Protein AF-A0A7C9E8I7-F1 (afdb_monomer_lite)

pLDDT: mean 86.85, std 10.95, range [46.59, 97.06]

Structure (mmCIF, N/CA/C/O backbone):
data_AF-A0A7C9E8I7-F1
#
_entry.id   AF-A0A7C9E8I7-F1
#
loop_
_atom_site.group_PDB
_atom_site.id
_atom_site.type_symbol
_atom_site.label_atom_id
_atom_site.label_alt_id
_atom_site.label_comp_id
_atom_site.label_asym_id
_atom_site.label_entity_id
_atom_site.label_seq_id
_atom_site.pdbx_PDB_ins_code
_atom_site.Cartn_x
_atom_site.Cartn_y
_atom_site.Cartn_z
_atom_site.occupancy
_atom_site.B_iso_or_equiv
_atom_site.auth_seq_id
_atom_site.auth_comp_id
_atom_site.auth_asym_id
_atom_site.auth_atom_id
_atom_site.pdbx_PDB_model_num
ATOM 1 N N . LEU A 1 1 ? -6.708 15.360 11.807 1.00 54.03 1 LEU A N 1
ATOM 2 C CA . LEU A 1 1 ? -7.166 13.958 11.945 1.00 54.03 1 LEU A CA 1
ATOM 3 C C . LEU A 1 1 ? -8.079 13.768 13.158 1.00 54.03 1 LEU A C 1
ATOM 5 O O . LEU A 1 1 ? -9.173 13.273 12.982 1.00 54.03 1 LEU A O 1
ATOM 9 N N . MET A 1 2 ? -7.689 14.208 14.362 1.00 67.38 2 MET A N 1
ATOM 10 C CA . MET A 1 2 ? -8.413 13.899 15.613 1.00 67.38 2 MET A CA 1
ATOM 11 C C . MET A 1 2 ? -9.496 14.910 16.042 1.00 67.38 2 MET A C 1
ATOM 13 O O . MET A 1 2 ? -9.941 14.866 17.183 1.00 67.38 2 MET A O 1
ATOM 17 N N . SER A 1 3 ? -9.866 15.875 15.197 1.00 70.19 3 SER A N 1
ATOM 18 C CA . SER A 1 3 ? -10.801 16.952 15.568 1.00 70.19 3 SER A CA 1
ATOM 19 C C . SER A 1 3 ? -12.271 16.524 15.570 1.00 70.19 3 SER A C 1
ATOM 21 O O . SER A 1 3 ? -13.070 17.184 16.217 1.00 70.19 3 SER A O 1
ATOM 23 N N . GLY A 1 4 ? -12.618 15.443 14.863 1.00 75.38 4 GLY A N 1
ATOM 24 C CA . GLY A 1 4 ? -13.976 14.882 14.823 1.00 75.38 4 GLY A CA 1
ATOM 25 C C . GLY A 1 4 ? -14.184 13.664 15.728 1.00 75.38 4 GLY A C 1
ATOM 26 O O . GLY A 1 4 ? -15.218 13.021 15.636 1.00 75.38 4 GLY A O 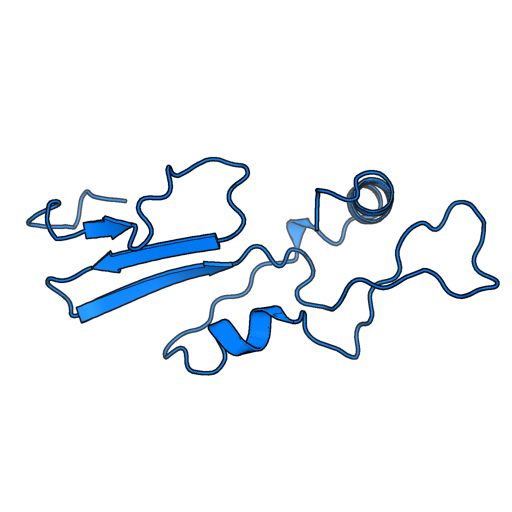1
ATOM 27 N N . VAL A 1 5 ? -13.195 13.309 16.555 1.00 78.38 5 VAL A N 1
ATOM 28 C CA . VAL A 1 5 ? -13.280 12.166 17.474 1.00 78.38 5 VAL A CA 1
ATOM 29 C C . VAL A 1 5 ? -13.643 12.688 18.859 1.00 78.38 5 VAL A C 1
ATOM 31 O O . VAL A 1 5 ? -12.880 13.476 19.420 1.00 78.38 5 VAL A O 1
ATOM 34 N N . GLU A 1 6 ? -14.778 12.240 19.398 1.00 80.69 6 GLU A N 1
ATOM 35 C CA . GLU A 1 6 ? -15.283 12.660 20.713 1.00 80.69 6 GLU A CA 1
ATOM 36 C C . GLU A 1 6 ? -14.320 12.276 21.845 1.00 80.69 6 GLU A C 1
ATOM 38 O O . GLU A 1 6 ? -13.876 13.145 22.595 1.00 80.69 6 GLU A O 1
ATOM 43 N N . ASP A 1 7 ? -13.917 11.001 21.917 1.00 83.25 7 ASP A N 1
ATOM 44 C CA . ASP A 1 7 ? -12.900 10.531 22.859 1.00 83.25 7 ASP A CA 1
ATOM 45 C C . ASP A 1 7 ? -11.723 9.861 22.137 1.00 83.25 7 ASP A C 1
ATOM 47 O O . ASP A 1 7 ? -11.810 8.784 21.547 1.00 83.25 7 ASP A O 1
ATOM 51 N N . LYS A 1 8 ? -10.571 10.528 22.215 1.00 84.12 8 LYS A N 1
ATOM 52 C CA . LYS A 1 8 ? -9.331 10.130 21.543 1.00 84.12 8 LYS A CA 1
ATOM 53 C C . LYS A 1 8 ? -8.691 8.880 22.147 1.00 84.12 8 LYS A C 1
ATOM 55 O O . LYS A 1 8 ? -7.815 8.313 21.504 1.00 84.12 8 LYS A O 1
ATOM 60 N N . ARG A 1 9 ? -9.092 8.450 23.349 1.00 86.50 9 ARG A N 1
ATOM 61 C CA . ARG A 1 9 ? -8.565 7.231 23.995 1.00 86.50 9 ARG A CA 1
ATOM 62 C C . ARG A 1 9 ? -8.989 5.961 23.262 1.00 86.50 9 ARG A C 1
ATOM 64 O O . ARG A 1 9 ? -8.270 4.972 23.309 1.00 86.50 9 ARG A O 1
ATOM 71 N N . PHE A 1 10 ? -10.115 6.017 22.553 1.00 90.12 10 PHE A N 1
ATOM 72 C CA . PHE A 1 10 ? -10.637 4.917 21.740 1.00 90.12 10 PHE A CA 1
ATOM 73 C C . PHE A 1 10 ? -10.070 4.897 20.315 1.00 90.12 10 PHE A C 1
ATOM 75 O O . PHE A 1 10 ? -10.555 4.151 19.465 1.00 90.12 10 PHE A O 1
ATOM 82 N N . VAL A 1 11 ? -9.046 5.714 20.045 1.00 91.94 11 VAL A N 1
ATOM 83 C CA . VAL A 1 11 ? -8.308 5.704 18.784 1.00 91.94 11 VAL A CA 1
ATOM 84 C C . VAL A 1 11 ? -6.850 5.389 19.063 1.00 91.94 11 VAL A C 1
ATOM 86 O O . VAL A 1 11 ? -6.132 6.195 19.655 1.00 91.94 11 VAL A O 1
ATOM 89 N N . TYR A 1 12 ? -6.404 4.218 18.625 1.00 90.94 12 TYR A N 1
ATOM 90 C CA . TYR A 1 12 ? -5.058 3.732 18.912 1.00 90.94 12 TYR A CA 1
ATOM 91 C C . TYR A 1 12 ? -4.499 2.910 17.753 1.00 90.94 12 TYR A C 1
ATOM 93 O O . TYR A 1 12 ? -5.239 2.310 16.977 1.00 90.94 12 TYR A O 1
ATOM 101 N N . GLU A 1 13 ? -3.172 2.905 17.627 1.00 92.81 13 GLU A N 1
ATOM 102 C CA . GLU A 1 13 ? -2.489 1.995 16.711 1.00 92.81 13 GLU A CA 1
ATOM 103 C C . GLU A 1 13 ? -2.414 0.613 17.366 1.00 92.81 13 GLU A C 1
ATOM 105 O O . GLU A 1 13 ? -1.955 0.491 18.504 1.00 92.81 13 GLU A O 1
ATOM 110 N N . VAL A 1 14 ? -2.908 -0.412 16.675 1.00 92.19 14 VAL A N 1
ATOM 111 C CA . VAL A 1 14 ? -3.144 -1.750 17.244 1.00 92.19 14 VAL A CA 1
ATOM 112 C C . VAL A 1 14 ? -1.845 -2.464 17.627 1.00 92.19 14 VAL A C 1
ATOM 114 O O . VAL A 1 14 ? -1.813 -3.202 18.607 1.00 92.19 14 VAL A O 1
ATOM 117 N N . ASN A 1 15 ? -0.756 -2.213 16.905 1.00 89.38 15 ASN A N 1
ATOM 118 C CA . ASN A 1 15 ? 0.550 -2.838 17.118 1.00 89.38 15 ASN A CA 1
ATOM 119 C C . ASN A 1 15 ? 1.485 -2.000 18.015 1.00 89.38 15 ASN A C 1
ATOM 121 O O . ASN A 1 15 ? 2.640 -2.373 18.222 1.00 89.38 15 ASN A O 1
ATOM 125 N N . GLY A 1 16 ? 1.032 -0.844 18.516 1.00 84.25 16 GLY A N 1
ATOM 126 C CA . GLY A 1 16 ? 1.859 0.120 19.246 1.00 84.25 16 GLY A CA 1
ATOM 127 C C . GLY A 1 16 ? 2.931 0.827 18.399 1.00 84.25 16 GLY A C 1
ATOM 128 O O . GLY A 1 16 ? 3.861 1.424 18.953 1.00 84.25 16 GLY A O 1
ATOM 129 N N . ASN A 1 17 ? 2.839 0.784 17.069 1.00 82.19 17 ASN A N 1
ATOM 130 C CA . ASN A 1 17 ? 3.802 1.413 16.171 1.00 82.19 17 ASN A CA 1
ATOM 131 C C . ASN A 1 17 ? 3.758 2.943 16.284 1.00 82.19 17 ASN A C 1
ATOM 133 O O . ASN A 1 17 ? 2.708 3.582 16.182 1.00 82.19 17 ASN A O 1
ATOM 137 N N . LYS A 1 18 ? 4.935 3.574 16.395 1.00 80.56 18 LYS A N 1
ATOM 138 C CA . LYS A 1 18 ? 5.045 5.032 16.248 1.00 80.56 18 LYS A CA 1
ATOM 139 C C . LYS A 1 18 ? 4.844 5.418 14.784 1.00 80.56 18 LYS A C 1
ATOM 141 O O . LYS A 1 18 ? 5.562 4.943 13.904 1.00 80.56 18 LYS A O 1
ATOM 146 N N . ILE A 1 19 ? 3.921 6.344 14.531 1.00 77.31 19 ILE A N 1
ATOM 147 C CA . ILE A 1 19 ? 3.662 6.873 13.188 1.00 77.31 19 ILE A CA 1
ATOM 148 C C . ILE A 1 19 ? 4.888 7.663 12.713 1.00 77.31 19 ILE A C 1
ATOM 150 O O . ILE A 1 19 ? 5.212 8.724 13.247 1.00 77.31 19 ILE A O 1
ATOM 154 N N . THR A 1 20 ? 5.572 7.155 11.688 1.00 81.06 20 THR A N 1
ATOM 155 C CA . THR A 1 20 ? 6.731 7.808 11.063 1.00 81.06 20 THR A CA 1
ATOM 156 C C . THR A 1 20 ? 6.591 7.818 9.543 1.00 81.06 20 THR A C 1
ATOM 158 O O . THR A 1 20 ? 5.848 7.026 8.969 1.00 81.06 20 THR A O 1
ATOM 161 N N . LYS A 1 21 ? 7.349 8.678 8.849 1.00 73.38 21 LYS A N 1
ATOM 162 C CA . LYS A 1 21 ? 7.337 8.743 7.370 1.00 73.38 21 LYS A CA 1
ATOM 163 C C . LYS A 1 21 ? 7.819 7.455 6.683 1.00 73.38 21 LYS A C 1
ATOM 165 O O . LYS A 1 21 ? 7.623 7.293 5.481 1.00 73.38 21 LYS A O 1
ATOM 170 N N . GLN A 1 22 ? 8.505 6.583 7.415 1.00 76.69 22 GLN A N 1
ATOM 171 C CA . GLN A 1 22 ? 9.113 5.354 6.897 1.00 76.69 22 GLN A CA 1
ATOM 172 C C . GLN A 1 22 ? 8.256 4.119 7.181 1.00 76.69 22 GLN A C 1
ATOM 174 O O . GLN A 1 22 ? 8.639 3.016 6.795 1.00 76.69 22 GLN A O 1
ATOM 179 N N . ILE A 1 23 ? 7.108 4.295 7.841 1.00 82.25 23 ILE A N 1
ATOM 180 C CA . ILE A 1 23 ? 6.243 3.188 8.212 1.00 82.25 23 ILE A CA 1
ATOM 181 C C . ILE A 1 23 ? 5.718 2.472 6.960 1.00 82.25 23 ILE A C 1
ATOM 183 O O . ILE A 1 23 ? 5.329 3.099 5.969 1.00 82.25 23 ILE A O 1
ATOM 187 N N . ARG A 1 24 ? 5.777 1.140 6.988 1.00 85.56 24 ARG A N 1
ATOM 188 C CA . ARG A 1 24 ? 5.308 0.269 5.899 1.00 85.56 24 ARG A CA 1
ATOM 189 C C . ARG A 1 24 ? 3.890 -0.232 6.122 1.00 85.56 24 ARG A C 1
ATOM 191 O O . ARG A 1 24 ? 3.211 -0.546 5.154 1.00 85.56 24 ARG A O 1
ATOM 198 N N . PHE A 1 25 ? 3.478 -0.287 7.380 1.00 89.94 25 PHE A N 1
ATOM 199 C CA . PHE A 1 25 ? 2.182 -0.773 7.802 1.00 89.94 25 PHE A CA 1
ATOM 200 C C . PHE A 1 25 ? 1.711 0.021 9.017 1.00 89.94 25 PHE A C 1
ATOM 202 O O . PHE A 1 25 ? 2.481 0.216 9.956 1.00 89.94 25 PHE A O 1
ATOM 209 N N . LEU A 1 26 ? 0.472 0.488 8.983 1.00 91.94 26 LEU A N 1
ATOM 210 C CA . LEU A 1 26 ? -0.173 1.166 10.097 1.00 91.94 26 LEU A CA 1
ATOM 211 C C . LEU A 1 26 ? -1.585 0.610 10.233 1.00 91.94 26 LEU A C 1
ATOM 213 O O . LEU A 1 26 ? -2.313 0.610 9.244 1.00 91.94 26 LEU A O 1
ATOM 217 N N . ASN A 1 27 ? -1.976 0.199 11.434 1.00 93.62 27 ASN A N 1
ATOM 218 C CA . ASN A 1 27 ? -3.337 -0.245 11.721 1.00 93.62 27 ASN A CA 1
ATOM 219 C C . ASN A 1 27 ? -3.882 0.579 12.888 1.00 93.62 27 ASN A C 1
ATOM 221 O O . ASN A 1 27 ? -3.373 0.497 14.005 1.00 93.62 27 ASN A O 1
ATOM 225 N N . VAL A 1 28 ? -4.881 1.416 12.611 1.00 93.50 28 VAL A N 1
ATOM 226 C CA . VAL A 1 28 ? -5.493 2.320 13.588 1.00 93.50 28 VAL A CA 1
ATOM 227 C C . VAL A 1 28 ? -6.931 1.893 13.822 1.00 93.50 28 VAL A C 1
ATOM 229 O O . VAL A 1 28 ? -7.761 1.940 12.912 1.00 93.50 28 VAL A O 1
ATOM 232 N N . ARG A 1 29 ? -7.240 1.533 15.064 1.00 94.06 29 ARG A N 1
ATOM 233 C CA . ARG A 1 29 ? -8.580 1.154 15.499 1.00 94.06 29 ARG A CA 1
ATOM 234 C C . ARG A 1 29 ? -9.357 2.384 15.957 1.00 94.06 29 ARG A C 1
ATOM 236 O O . ARG A 1 29 ? -8.835 3.167 16.745 1.00 94.06 29 ARG A O 1
ATOM 243 N N . PHE A 1 30 ? -10.597 2.523 15.494 1.00 94.56 30 PHE A N 1
ATOM 244 C CA . PHE A 1 30 ? -11.579 3.496 15.977 1.00 94.56 30 PHE A CA 1
ATOM 245 C C . PHE A 1 30 ? -12.674 2.741 16.726 1.00 94.56 30 PHE A C 1
ATOM 247 O O . PHE A 1 30 ? -13.694 2.352 16.152 1.00 94.56 30 PHE A O 1
ATOM 254 N N . ASP A 1 31 ? -12.440 2.490 18.009 1.00 93.56 31 ASP A N 1
ATOM 255 C CA . ASP A 1 31 ? -13.222 1.506 18.754 1.00 93.56 31 ASP A CA 1
ATOM 256 C C . ASP A 1 31 ? -14.683 1.933 18.960 1.00 93.56 31 ASP A C 1
ATOM 258 O O . ASP A 1 31 ? -15.593 1.141 18.734 1.00 93.56 31 ASP A O 1
ATOM 262 N N . SER A 1 32 ? -14.926 3.222 19.229 1.00 92.31 32 SER A N 1
ATOM 263 C CA . SER A 1 32 ? -16.279 3.782 19.400 1.00 92.31 32 SER A CA 1
ATOM 264 C C . SER A 1 32 ? -17.193 3.615 18.179 1.00 92.31 32 SER A C 1
ATOM 266 O O . SER A 1 32 ? -18.409 3.684 18.315 1.00 92.31 32 SER A O 1
ATOM 268 N N . TYR A 1 33 ? -16.618 3.409 16.992 1.00 92.06 33 TYR A N 1
ATOM 269 C CA . TYR A 1 33 ? -17.343 3.263 15.727 1.00 92.06 33 TYR A CA 1
ATOM 270 C C . TYR A 1 33 ? -17.188 1.867 15.114 1.00 92.06 33 TYR A C 1
ATOM 272 O O . TYR A 1 33 ? -17.697 1.617 14.025 1.00 92.06 33 TYR A O 1
ATOM 280 N N . ASN A 1 34 ? -16.474 0.966 15.795 1.00 93.62 34 ASN A N 1
ATOM 281 C CA . ASN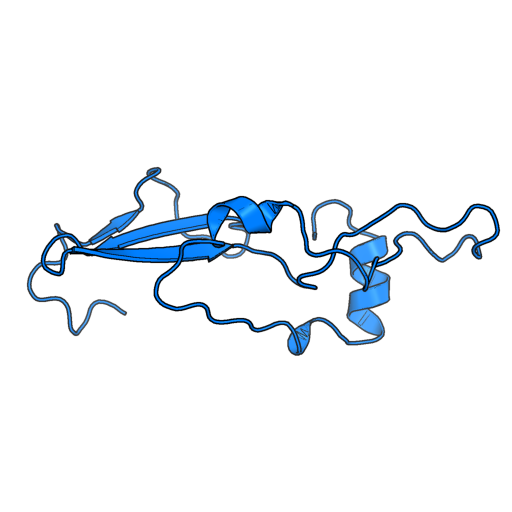 A 1 34 ? -16.205 -0.394 15.349 1.00 93.62 34 ASN A CA 1
ATOM 282 C C . ASN A 1 34 ? -15.603 -0.504 13.929 1.00 93.62 34 ASN A C 1
ATOM 284 O O . ASN A 1 34 ? -15.924 -1.433 13.195 1.00 93.62 34 ASN A O 1
ATOM 288 N N . PHE A 1 35 ? -14.701 0.403 13.541 1.00 94.56 35 PHE A N 1
ATOM 289 C CA . PHE A 1 35 ? -13.956 0.269 12.282 1.00 94.56 35 PHE A CA 1
ATOM 290 C C . PHE A 1 35 ? -12.454 0.440 12.485 1.00 94.56 35 PHE A C 1
ATOM 292 O O . PHE A 1 35 ? -11.979 0.936 13.511 1.00 94.56 35 PHE A O 1
ATOM 299 N N . THR A 1 36 ? -11.702 0.009 11.482 1.00 95.00 36 THR A N 1
ATOM 300 C CA . THR A 1 36 ? -10.245 0.058 11.471 1.00 95.00 36 THR A CA 1
ATOM 301 C C . THR A 1 36 ? -9.785 0.732 10.185 1.00 95.00 36 THR A C 1
ATOM 303 O O . THR A 1 36 ? -10.391 0.558 9.131 1.00 95.00 36 THR A O 1
ATOM 306 N N . VAL A 1 37 ? -8.725 1.532 10.274 1.00 94.88 37 VAL A N 1
ATOM 307 C CA . VAL A 1 37 ? -8.042 2.105 9.114 1.00 94.88 37 VAL A CA 1
ATOM 308 C C . VAL A 1 37 ? -6.672 1.470 9.012 1.00 94.88 37 VAL A C 1
ATOM 310 O O . VAL A 1 37 ? -5.836 1.635 9.903 1.00 94.88 37 VAL A O 1
ATOM 313 N N . GLU A 1 38 ? -6.436 0.787 7.901 1.00 94.25 38 GLU A N 1
ATOM 314 C CA . GLU A 1 38 ? -5.174 0.115 7.625 1.00 94.25 38 GLU A CA 1
ATOM 315 C C . GLU A 1 38 ? -4.474 0.784 6.445 1.00 94.25 38 GLU A C 1
ATOM 317 O O . GLU A 1 38 ? -5.074 1.096 5.416 1.00 94.25 38 GLU A O 1
ATOM 322 N N . PHE A 1 39 ? -3.182 1.049 6.606 1.00 92.44 39 PHE A N 1
ATOM 323 C CA . PHE A 1 39 ? -2.330 1.590 5.559 1.00 92.44 39 PHE A CA 1
ATOM 324 C C . PHE A 1 39 ? -1.202 0.610 5.286 1.00 92.44 39 PHE A C 1
ATOM 326 O O . PHE A 1 39 ? -0.379 0.348 6.162 1.00 92.44 39 PHE A O 1
ATOM 333 N N . TYR A 1 40 ? -1.124 0.148 4.042 1.00 91.75 40 TYR A N 1
ATOM 334 C CA . TYR A 1 40 ? -0.044 -0.692 3.544 1.00 91.75 40 TYR A CA 1
ATOM 335 C C . TYR A 1 40 ? 0.756 0.064 2.491 1.00 91.75 40 TYR A C 1
ATOM 337 O O . TYR A 1 40 ? 0.223 0.580 1.504 1.00 91.75 40 TYR A O 1
ATOM 345 N N . ARG A 1 41 ? 2.074 0.107 2.667 1.00 89.94 41 ARG A N 1
ATOM 346 C CA . ARG A 1 41 ? 2.981 0.685 1.681 1.00 89.94 41 ARG A CA 1
ATOM 347 C C . ARG A 1 41 ? 3.245 -0.332 0.572 1.00 89.94 41 ARG A C 1
ATOM 349 O O . ARG A 1 41 ? 4.227 -1.059 0.628 1.00 89.94 41 ARG A O 1
ATOM 356 N N . SER A 1 42 ? 2.420 -0.306 -0.470 1.00 91.88 42 SER A N 1
ATOM 357 C CA . SER A 1 42 ? 2.712 -0.957 -1.753 1.00 91.88 42 SER A CA 1
ATOM 358 C C . SER A 1 42 ? 2.738 0.090 -2.863 1.00 91.88 42 SER A C 1
ATOM 360 O O . SER A 1 42 ? 1.737 0.425 -3.490 1.00 91.88 42 SER A O 1
ATOM 362 N N . VAL A 1 43 ? 3.910 0.693 -3.065 1.00 91.25 43 VAL A N 1
ATOM 363 C CA . VAL A 1 43 ? 4.052 1.924 -3.862 1.00 91.25 43 VAL A CA 1
ATOM 364 C C . VAL A 1 43 ? 3.716 1.751 -5.346 1.00 91.25 43 VAL A C 1
ATOM 366 O O . VAL A 1 43 ? 3.287 2.711 -5.983 1.00 91.25 43 VAL A O 1
ATOM 369 N N . PHE A 1 44 ? 3.871 0.535 -5.876 1.00 92.94 44 PHE A N 1
ATOM 370 C CA . PHE A 1 44 ? 3.508 0.166 -7.248 1.00 92.94 44 PHE A CA 1
ATOM 371 C C . PHE A 1 44 ? 2.292 -0.767 -7.327 1.00 92.94 44 PHE A C 1
ATOM 373 O O . PHE A 1 44 ? 1.864 -1.061 -8.438 1.00 92.94 44 PHE A O 1
ATOM 380 N N . LEU A 1 45 ? 1.754 -1.247 -6.195 1.00 94.38 45 LEU A N 1
ATOM 381 C CA . LEU A 1 45 ? 0.685 -2.264 -6.074 1.00 94.38 45 LEU A CA 1
ATOM 382 C C . LEU A 1 45 ? 1.005 -3.650 -6.661 1.00 94.38 45 LEU A C 1
ATOM 384 O O . LEU A 1 45 ? 0.335 -4.630 -6.347 1.00 94.38 45 LEU A O 1
ATOM 388 N N . VAL A 1 46 ? 2.025 -3.740 -7.508 1.00 94.50 46 VAL A N 1
ATOM 389 C CA . VAL A 1 46 ? 2.437 -4.946 -8.220 1.00 94.50 46 VAL A CA 1
ATOM 390 C C . VAL A 1 46 ? 3.750 -5.487 -7.683 1.00 94.50 46 VAL A C 1
ATOM 392 O O . VAL A 1 46 ? 4.577 -4.746 -7.146 1.00 94.50 46 VAL A O 1
ATOM 395 N N . LEU A 1 47 ? 3.962 -6.785 -7.879 1.00 91.50 47 LEU A N 1
ATOM 396 C CA . LEU A 1 47 ? 5.096 -7.499 -7.319 1.00 91.50 47 LEU A CA 1
ATOM 397 C C . LEU A 1 47 ? 6.427 -7.026 -7.939 1.00 91.50 47 LEU A C 1
ATOM 399 O O . LEU A 1 47 ? 6.640 -7.179 -9.150 1.00 91.50 47 LEU A O 1
ATOM 403 N N . PRO A 1 48 ? 7.379 -6.538 -7.126 1.00 89.62 48 PRO A N 1
ATOM 404 C CA . PRO A 1 48 ? 8.749 -6.337 -7.568 1.00 89.62 48 PRO A CA 1
ATOM 405 C C . PRO A 1 48 ? 9.462 -7.683 -7.753 1.00 89.62 48 PRO A C 1
ATOM 407 O O . PRO A 1 48 ? 9.363 -8.581 -6.918 1.00 89.62 48 PRO A O 1
ATOM 410 N N . SER A 1 49 ? 10.225 -7.829 -8.832 1.00 89.50 49 SER A N 1
ATOM 411 C CA . SER A 1 49 ? 10.987 -9.038 -9.139 1.00 89.50 49 SER A CA 1
ATOM 412 C C . SER A 1 49 ? 12.414 -8.728 -9.575 1.00 89.50 49 SER A C 1
ATOM 414 O O . SER A 1 49 ? 12.776 -7.598 -9.923 1.00 89.50 49 SER A O 1
ATOM 416 N N . THR A 1 50 ? 13.244 -9.770 -9.605 1.00 89.06 50 THR A N 1
ATOM 417 C CA . THR A 1 50 ? 14.568 -9.684 -10.217 1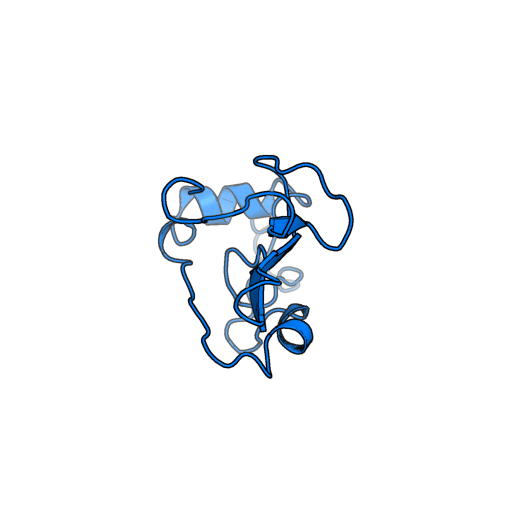.00 89.06 50 THR A CA 1
ATOM 418 C C . THR A 1 50 ? 14.448 -9.338 -11.708 1.00 89.06 50 THR A C 1
ATOM 420 O O . THR A 1 50 ? 13.499 -9.768 -12.374 1.00 89.06 50 THR A O 1
ATOM 423 N N . PRO A 1 51 ? 15.390 -8.548 -12.256 1.00 90.81 51 PRO A N 1
ATOM 424 C CA . PRO A 1 51 ? 15.442 -8.292 -13.688 1.00 90.81 51 PRO A CA 1
ATOM 425 C C . PRO A 1 51 ? 15.614 -9.588 -14.495 1.00 90.81 51 PRO A C 1
ATOM 427 O O . PRO A 1 51 ? 16.308 -10.503 -14.041 1.00 90.81 51 PRO A O 1
ATOM 430 N N . PRO A 1 52 ? 15.077 -9.656 -15.725 1.00 90.25 52 PRO A N 1
ATOM 431 C CA . PRO A 1 52 ? 15.349 -10.761 -16.640 1.00 90.25 52 PRO A CA 1
ATOM 432 C C . PRO A 1 52 ? 16.855 -10.964 -16.868 1.00 90.25 52 PRO A C 1
ATOM 434 O O . PRO A 1 52 ? 17.613 -9.997 -16.930 1.00 90.25 52 PRO A O 1
ATOM 437 N N . ARG A 1 53 ? 17.300 -12.211 -17.086 1.00 90.06 53 ARG A N 1
ATOM 438 C CA . ARG A 1 53 ? 18.734 -12.572 -17.203 1.00 90.06 53 ARG A CA 1
ATOM 439 C C . ARG A 1 53 ? 19.515 -11.750 -18.239 1.00 90.06 53 ARG A C 1
ATOM 441 O O . ARG A 1 53 ? 20.712 -11.543 -18.088 1.00 90.06 53 ARG A O 1
ATOM 448 N N . ARG A 1 54 ? 18.847 -11.318 -19.311 1.00 93.75 54 ARG A N 1
ATOM 449 C CA . ARG A 1 54 ? 19.437 -10.542 -20.417 1.00 93.75 54 ARG A CA 1
ATOM 450 C C . ARG A 1 54 ? 19.157 -9.038 -20.317 1.00 93.75 54 ARG A C 1
ATOM 452 O O . ARG A 1 54 ? 19.399 -8.309 -21.274 1.00 93.75 54 ARG A O 1
ATOM 459 N N . ALA A 1 55 ? 18.625 -8.565 -19.192 1.00 91.19 55 ALA A N 1
ATOM 460 C CA . ALA A 1 55 ? 18.374 -7.147 -18.994 1.00 91.19 55 ALA A CA 1
ATOM 461 C C . ALA A 1 55 ? 19.701 -6.362 -18.937 1.00 91.19 55 ALA A C 1
ATOM 463 O O . ALA A 1 55 ? 20.704 -6.869 -18.422 1.00 91.19 55 ALA A O 1
ATOM 464 N N . PRO A 1 56 ? 19.736 -5.109 -19.426 1.00 91.88 56 PRO A N 1
ATOM 465 C CA . PRO A 1 56 ? 20.912 -4.255 -19.291 1.00 91.88 56 PRO A CA 1
ATOM 466 C C . PRO A 1 56 ? 21.354 -4.122 -17.826 1.00 91.88 56 PRO A C 1
ATOM 468 O O . PRO A 1 56 ? 20.511 -3.951 -16.951 1.00 91.88 56 PRO A O 1
ATOM 471 N N . LYS A 1 57 ? 22.669 -4.074 -17.550 1.00 87.94 57 LYS A N 1
ATOM 472 C CA . LYS A 1 57 ? 23.238 -3.993 -16.177 1.00 87.94 57 LYS A CA 1
ATOM 473 C C . LYS A 1 57 ? 22.686 -2.846 -15.309 1.00 87.94 57 LYS A C 1
ATOM 475 O O . LYS A 1 57 ? 22.774 -2.898 -14.077 1.00 87.94 57 LYS A O 1
ATOM 480 N N . ARG A 1 58 ? 22.161 -1.795 -15.951 1.00 86.06 58 ARG A N 1
ATOM 481 C CA . ARG A 1 58 ? 21.518 -0.636 -15.309 1.00 86.06 58 ARG A CA 1
ATOM 482 C C . ARG A 1 58 ? 20.135 -0.944 -14.726 1.00 86.06 58 ARG A C 1
ATOM 484 O O . ARG A 1 58 ? 19.692 -0.218 -13.846 1.00 86.06 58 ARG A O 1
ATOM 491 N N . VAL A 1 59 ? 19.460 -1.986 -15.207 1.00 87.88 59 VAL A N 1
ATOM 492 C CA . VAL A 1 59 ? 18.168 -2.436 -14.682 1.00 87.88 59 VAL A CA 1
ATOM 493 C C . VAL A 1 59 ? 18.436 -3.240 -13.417 1.00 87.88 59 VAL A C 1
ATOM 495 O O . VAL A 1 59 ? 19.148 -4.241 -13.451 1.00 87.88 59 VAL A O 1
ATOM 498 N N . LYS A 1 60 ? 17.907 -2.772 -12.287 1.00 86.38 60 LYS A N 1
ATOM 499 C CA . LYS A 1 60 ? 18.111 -3.398 -10.972 1.00 86.38 60 LYS A CA 1
ATOM 500 C C . LYS A 1 60 ? 16.865 -4.084 -10.420 1.00 86.38 60 LYS A C 1
ATOM 502 O O . LYS A 1 60 ? 16.992 -4.958 -9.573 1.00 86.38 60 LYS A O 1
ATOM 507 N N . LEU A 1 61 ? 15.695 -3.714 -10.934 1.00 88.31 61 LEU A N 1
ATOM 508 C CA . LEU A 1 61 ? 14.393 -4.223 -10.529 1.00 88.31 61 LEU A CA 1
ATOM 509 C C . LEU A 1 61 ? 13.490 -4.330 -11.763 1.00 88.31 61 LEU A C 1
ATOM 511 O O . LEU A 1 61 ? 13.611 -3.511 -12.678 1.00 88.31 61 LEU A O 1
ATOM 515 N N . ALA A 1 62 ? 12.603 -5.318 -11.781 1.00 90.75 62 ALA A N 1
ATOM 516 C CA . ALA A 1 62 ? 11.475 -5.397 -12.703 1.00 90.75 62 ALA A CA 1
ATOM 517 C C . ALA A 1 62 ? 10.166 -5.380 -11.900 1.00 90.75 62 ALA A C 1
ATOM 519 O O . ALA A 1 62 ? 10.138 -5.840 -10.763 1.00 90.75 62 ALA A O 1
ATOM 520 N N . LEU A 1 63 ? 9.095 -4.835 -12.473 1.00 92.56 63 LEU A N 1
ATOM 521 C CA . LEU A 1 63 ? 7.752 -4.890 -11.893 1.00 92.56 63 LEU A CA 1
ATOM 522 C C . LEU A 1 63 ? 6.926 -5.900 -12.690 1.00 92.56 63 LEU A C 1
ATOM 524 O O . LEU A 1 63 ? 6.857 -5.802 -13.918 1.00 92.56 63 LEU A O 1
ATOM 528 N N . ARG A 1 64 ? 6.317 -6.871 -12.007 1.00 93.56 64 ARG A N 1
ATOM 529 C CA . ARG A 1 64 ? 5.438 -7.874 -12.616 1.00 93.56 64 ARG A CA 1
ATOM 530 C C . ARG A 1 64 ? 4.004 -7.373 -12.634 1.00 93.56 64 ARG A C 1
ATOM 532 O O . ARG A 1 64 ? 3.281 -7.538 -11.663 1.00 93.56 64 ARG A O 1
ATOM 539 N N . LEU A 1 65 ? 3.605 -6.751 -13.740 1.00 94.00 65 LEU A N 1
ATOM 540 C CA . LEU A 1 65 ? 2.284 -6.118 -13.872 1.00 94.00 65 LEU A CA 1
ATOM 541 C C . LEU A 1 65 ? 1.115 -7.117 -13.827 1.00 94.00 65 LEU A C 1
ATOM 543 O O . LEU A 1 65 ? -0.020 -6.722 -13.599 1.00 94.00 65 LEU A O 1
ATOM 547 N N . ASP A 1 66 ? 1.402 -8.400 -14.040 1.00 94.50 66 ASP A N 1
ATOM 548 C CA . ASP A 1 66 ? 0.460 -9.516 -13.989 1.00 94.50 66 ASP A CA 1
ATOM 549 C C . ASP A 1 66 ? 0.217 -10.051 -12.569 1.00 94.50 66 ASP A C 1
ATOM 551 O O . ASP A 1 66 ? -0.604 -10.947 -12.384 1.00 9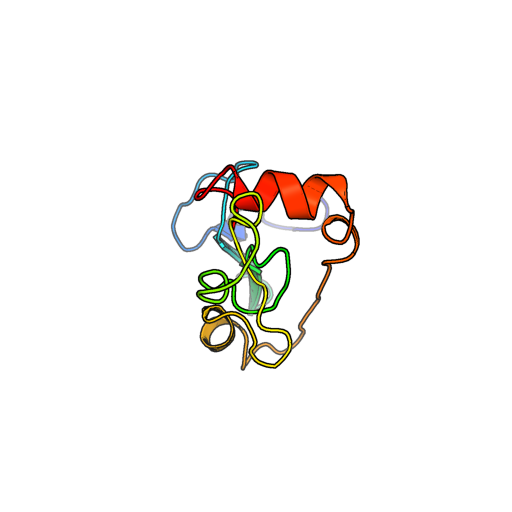4.50 66 ASP A O 1
ATOM 555 N N . LYS A 1 67 ? 0.938 -9.543 -11.561 1.00 94.50 67 LYS A N 1
ATOM 556 C CA . LYS A 1 67 ? 0.857 -10.041 -10.189 1.00 94.50 67 LYS A CA 1
ATOM 557 C C . LYS A 1 67 ? 0.810 -8.900 -9.177 1.00 94.50 67 LYS A C 1
ATOM 559 O O . LYS A 1 67 ? 1.727 -8.084 -9.105 1.00 94.50 67 LYS A O 1
ATOM 564 N N . ILE A 1 68 ? -0.235 -8.895 -8.353 1.00 93.50 68 ILE A N 1
ATOM 565 C CA . ILE A 1 68 ? -0.372 -7.978 -7.217 1.00 93.50 68 ILE A CA 1
ATOM 566 C C . ILE A 1 68 ? 0.693 -8.310 -6.162 1.00 93.50 68 ILE A C 1
ATOM 568 O O . ILE A 1 68 ? 1.125 -9.459 -6.029 1.00 93.50 68 ILE A O 1
ATOM 572 N N . ASP A 1 69 ? 1.155 -7.283 -5.455 1.00 92.19 69 ASP A N 1
ATOM 573 C CA . ASP A 1 69 ? 2.050 -7.414 -4.310 1.00 92.19 69 ASP A CA 1
ATOM 574 C C . ASP A 1 69 ? 1.502 -8.410 -3.268 1.00 92.19 69 ASP A C 1
ATOM 576 O O . ASP A 1 69 ? 0.294 -8.530 -3.067 1.00 92.19 69 ASP A O 1
ATOM 580 N N . ASN A 1 70 ? 2.396 -9.126 -2.587 1.00 90.44 70 ASN A N 1
ATOM 581 C CA . ASN A 1 70 ? 2.039 -10.215 -1.672 1.00 90.44 70 ASN A CA 1
ATOM 582 C C . ASN A 1 70 ? 1.262 -9.733 -0.435 1.00 90.44 70 ASN A C 1
ATOM 584 O O . ASN A 1 70 ? 0.653 -10.544 0.251 1.00 90.44 70 ASN A O 1
ATOM 588 N N . VAL A 1 71 ? 1.277 -8.427 -0.149 1.00 90.06 71 VAL A N 1
ATOM 589 C CA . VAL A 1 71 ? 0.483 -7.813 0.927 1.00 90.06 71 VAL A CA 1
ATOM 590 C C . VAL A 1 71 ? -1.026 -7.828 0.637 1.00 90.06 71 VAL A C 1
ATOM 592 O O . VAL A 1 71 ? -1.815 -7.403 1.468 1.00 90.06 71 VAL A O 1
ATOM 595 N N . ASN A 1 72 ? -1.453 -8.316 -0.532 1.00 91.50 72 ASN A N 1
ATOM 596 C CA . ASN A 1 72 ? -2.863 -8.383 -0.901 1.00 91.50 72 ASN A CA 1
ATOM 597 C C . ASN A 1 72 ? -3.741 -9.237 0.003 1.00 91.50 72 ASN A C 1
ATOM 599 O O . ASN A 1 72 ? -4.908 -8.905 0.178 1.00 91.50 72 ASN A O 1
ATOM 603 N N . ALA A 1 73 ? -3.185 -10.292 0.595 1.00 92.50 73 ALA A N 1
ATOM 604 C CA . ALA A 1 73 ? -3.912 -11.143 1.527 1.00 92.50 73 ALA A CA 1
ATOM 605 C C . ALA A 1 73 ? -4.379 -10.380 2.777 1.00 92.50 73 ALA A C 1
ATOM 607 O O . ALA A 1 73 ? -5.351 -10.785 3.396 1.00 92.50 73 ALA A O 1
ATOM 608 N N . GLU A 1 74 ? -3.720 -9.271 3.119 1.00 91.69 74 GLU A N 1
ATOM 609 C CA . GLU A 1 74 ? -4.053 -8.470 4.298 1.00 91.69 74 GLU A CA 1
ATOM 610 C C . GLU A 1 74 ? -5.287 -7.581 4.087 1.00 91.69 74 GLU A C 1
ATOM 612 O O . GLU A 1 74 ? -5.977 -7.248 5.040 1.00 91.69 74 GLU A O 1
ATOM 617 N N . TRP A 1 75 ? -5.575 -7.184 2.844 1.00 92.56 75 TRP A N 1
ATOM 618 C CA . TRP A 1 75 ? -6.653 -6.239 2.520 1.00 92.56 75 TRP A CA 1
ATOM 619 C C . TRP A 1 75 ? -7.720 -6.815 1.583 1.00 92.56 75 TRP A C 1
ATOM 621 O O . TRP A 1 75 ? -8.593 -6.091 1.107 1.00 92.56 75 TRP A O 1
ATOM 631 N N . VAL A 1 76 ? -7.658 -8.117 1.288 1.00 94.19 76 VAL A N 1
ATOM 632 C CA . VAL A 1 76 ? -8.603 -8.784 0.376 1.00 94.19 76 VAL A CA 1
ATOM 633 C C . VAL A 1 76 ? -10.048 -8.726 0.881 1.00 94.19 76 VAL A C 1
ATOM 635 O O . VAL A 1 76 ? -10.962 -8.608 0.069 1.00 94.19 76 VAL A O 1
ATOM 638 N N . ASP A 1 77 ? -10.231 -8.728 2.201 1.00 94.12 77 ASP A N 1
ATOM 639 C CA . ASP A 1 77 ? -11.539 -8.744 2.863 1.00 94.12 77 ASP A CA 1
ATOM 640 C C . ASP A 1 77 ? -11.972 -7.357 3.378 1.00 94.12 77 ASP A C 1
ATOM 642 O O . ASP A 1 77 ? -12.886 -7.247 4.192 1.00 94.12 77 ASP A O 1
ATOM 646 N N . SER A 1 78 ? -11.315 -6.275 2.943 1.00 96.25 78 SER A N 1
ATOM 647 C CA . SER A 1 78 ? -11.673 -4.919 3.370 1.00 96.25 78 SER A CA 1
ATOM 648 C C . SER A 1 78 ? -13.039 -4.482 2.827 1.00 96.25 78 SER A C 1
ATOM 650 O O . SER A 1 78 ? -13.311 -4.619 1.635 1.00 96.25 78 SER A O 1
ATOM 652 N N . ASP A 1 79 ? -13.850 -3.828 3.666 1.00 97.06 79 ASP A N 1
ATOM 653 C CA . ASP A 1 79 ? -15.132 -3.238 3.242 1.00 97.06 79 ASP A CA 1
ATOM 654 C C . ASP A 1 79 ? -14.948 -2.118 2.203 1.00 97.06 79 ASP A C 1
ATOM 656 O O . ASP A 1 79 ? -15.755 -1.936 1.290 1.00 97.06 79 ASP A O 1
ATOM 660 N N . VAL A 1 80 ? -13.874 -1.335 2.354 1.00 97.00 80 VAL A N 1
ATOM 661 C CA . VAL A 1 80 ? -13.514 -0.226 1.468 1.00 97.00 80 VAL A CA 1
ATOM 662 C C . VAL A 1 80 ? -12.015 -0.249 1.226 1.00 97.00 80 VAL A C 1
ATOM 664 O O . VAL A 1 80 ? -11.222 -0.259 2.165 1.00 97.00 80 VAL A O 1
ATOM 667 N N . LEU A 1 81 ? -11.625 -0.176 -0.046 1.00 95.94 81 LEU A N 1
ATOM 668 C CA . LEU A 1 81 ? -10.230 -0.198 -0.463 1.00 95.94 81 LEU A CA 1
ATOM 669 C C . LEU A 1 81 ? -9.888 1.040 -1.293 1.00 95.94 81 LEU A C 1
ATOM 671 O O . LEU A 1 81 ? -10.577 1.370 -2.259 1.00 95.94 81 LEU A O 1
ATOM 675 N N . ILE A 1 82 ? -8.813 1.736 -0.915 1.00 95.94 82 ILE A N 1
ATOM 676 C CA . ILE A 1 82 ? -8.380 2.983 -1.558 1.00 95.94 82 ILE A CA 1
ATOM 677 C C . ILE A 1 82 ? -6.937 2.833 -2.027 1.00 95.94 82 ILE A C 1
ATOM 679 O O . ILE A 1 82 ? -6.013 2.695 -1.227 1.00 95.94 82 ILE A O 1
ATOM 683 N N . PHE A 1 83 ? -6.729 2.935 -3.337 1.00 94.06 83 PHE A N 1
ATOM 684 C CA . PHE A 1 83 ? -5.406 2.853 -3.944 1.00 94.06 83 PHE A CA 1
ATOM 685 C C . PHE A 1 83 ? -4.893 4.220 -4.395 1.00 94.06 83 PHE A C 1
ATOM 687 O O . PHE A 1 83 ? -5.614 5.002 -5.011 1.00 94.06 83 PHE A O 1
ATOM 694 N N . ASN A 1 84 ? -3.604 4.484 -4.165 1.00 93.62 84 ASN A N 1
ATOM 695 C CA . ASN A 1 84 ? -2.913 5.628 -4.756 1.00 93.62 84 ASN A CA 1
ATOM 696 C C . ASN A 1 84 ? -1.449 5.289 -5.066 1.00 93.62 84 ASN A C 1
ATOM 698 O O . ASN A 1 84 ? -0.615 5.172 -4.171 1.00 93.62 84 ASN A O 1
ATOM 702 N N . THR A 1 85 ? -1.136 5.164 -6.356 1.00 93.56 85 THR A N 1
ATOM 703 C CA . THR A 1 85 ? 0.205 4.800 -6.842 1.00 93.56 85 THR A CA 1
ATOM 704 C C . THR A 1 85 ? 0.786 5.807 -7.842 1.00 93.56 85 THR A C 1
ATOM 706 O O . THR A 1 85 ? 1.990 5.804 -8.092 1.00 93.56 85 THR A O 1
ATOM 709 N N . GLY A 1 86 ? -0.016 6.743 -8.370 1.00 93.81 86 GLY A N 1
ATOM 710 C CA . GLY A 1 86 ? 0.374 7.621 -9.487 1.00 93.81 86 GLY A CA 1
ATOM 711 C C . GLY A 1 86 ? 1.686 8.384 -9.264 1.00 93.81 86 GLY A C 1
ATOM 712 O O . GLY A 1 86 ? 2.508 8.499 -10.170 1.00 93.81 86 GLY A O 1
ATOM 713 N N . HIS A 1 87 ? 1.947 8.815 -8.027 1.00 91.69 87 HIS A N 1
ATOM 714 C CA . HIS A 1 87 ? 3.167 9.537 -7.659 1.00 91.69 87 HIS A CA 1
ATOM 715 C C . HIS A 1 87 ? 4.470 8.731 -7.857 1.00 91.69 87 HIS A C 1
ATOM 717 O O . HIS A 1 87 ? 5.549 9.330 -7.876 1.00 91.69 87 HIS A O 1
ATOM 723 N N . TRP A 1 88 ? 4.411 7.400 -7.973 1.00 91.75 88 TRP A N 1
ATOM 724 C CA . TRP A 1 88 ? 5.574 6.512 -8.116 1.00 91.75 88 TRP A CA 1
ATOM 725 C C . TRP A 1 88 ? 5.920 6.165 -9.565 1.00 91.75 88 TRP A C 1
ATOM 727 O O . TRP A 1 88 ? 7.066 5.817 -9.848 1.00 91.75 88 TRP A O 1
ATOM 737 N N . TRP A 1 89 ? 4.986 6.350 -10.498 1.00 92.25 89 TRP A N 1
ATOM 738 C CA . TRP A 1 89 ? 5.150 6.031 -11.921 1.00 92.25 89 TRP A CA 1
ATOM 739 C C . TRP A 1 89 ? 5.885 7.126 -12.703 1.00 92.25 89 TRP A C 1
ATOM 741 O O . TRP A 1 89 ? 5.481 7.526 -13.792 1.00 92.25 89 TRP A O 1
ATOM 751 N N . THR A 1 90 ? 6.994 7.622 -12.157 1.00 93.00 90 THR A N 1
ATOM 752 C CA . THR A 1 90 ? 7.872 8.572 -12.849 1.00 93.00 90 THR A CA 1
ATOM 753 C C . THR A 1 90 ? 9.186 7.904 -13.217 1.00 93.00 90 THR A C 1
ATOM 755 O O . THR A 1 90 ? 9.679 7.024 -12.508 1.00 93.00 90 THR A O 1
ATOM 758 N N . LYS A 1 91 ? 9.796 8.354 -14.321 1.00 88.94 91 LYS A N 1
ATOM 759 C CA . LYS A 1 91 ? 11.094 7.845 -14.783 1.00 88.94 91 LYS A CA 1
ATOM 760 C C . LYS A 1 91 ? 12.123 7.854 -13.648 1.00 88.94 91 LYS A C 1
ATOM 762 O O . LYS A 1 91 ? 12.764 6.842 -13.397 1.00 88.94 91 LYS A O 1
ATOM 767 N N . THR A 1 92 ? 12.236 8.975 -12.937 1.00 89.00 92 THR A N 1
ATOM 768 C CA . THR A 1 92 ? 13.185 9.152 -11.832 1.00 89.00 92 THR A CA 1
ATOM 769 C C . THR A 1 92 ? 12.983 8.105 -10.739 1.00 89.00 92 THR A C 1
ATOM 771 O O . THR A 1 92 ? 13.925 7.389 -10.408 1.00 89.00 92 THR A O 1
ATOM 774 N N . LYS A 1 93 ? 11.750 7.932 -10.249 1.00 88.44 93 LYS A N 1
ATOM 775 C CA . LYS A 1 93 ? 11.467 7.002 -9.149 1.00 88.44 93 LYS A CA 1
ATOM 776 C C . LYS A 1 93 ? 11.622 5.544 -9.535 1.00 88.44 93 LYS A C 1
ATOM 778 O O . LYS A 1 93 ? 12.181 4.781 -8.759 1.00 88.44 93 LYS A O 1
ATOM 783 N N . LEU A 1 94 ? 11.229 5.167 -10.750 1.00 86.88 94 LEU A N 1
ATOM 784 C CA . LEU A 1 94 ? 11.456 3.813 -11.259 1.00 86.88 94 LEU A CA 1
ATOM 785 C C . LEU A 1 94 ? 12.953 3.449 -11.261 1.00 86.88 94 LEU A C 1
ATOM 787 O O . LEU A 1 94 ? 13.320 2.324 -10.918 1.00 86.88 94 LEU A O 1
ATOM 791 N N . PHE A 1 95 ? 13.836 4.400 -11.590 1.00 82.75 95 PHE A N 1
ATOM 792 C CA . PHE A 1 95 ? 15.285 4.177 -11.542 1.00 82.75 95 PHE A CA 1
ATOM 793 C C . PHE A 1 95 ? 15.881 4.274 -10.126 1.00 82.75 95 PHE A C 1
ATOM 795 O O . PHE A 1 95 ? 16.845 3.563 -9.835 1.00 82.75 95 PHE A O 1
ATOM 802 N N . GLU A 1 96 ? 15.332 5.109 -9.242 1.00 82.31 96 GLU A N 1
ATOM 803 C CA . GLU A 1 96 ? 15.773 5.234 -7.843 1.00 82.31 96 GLU A CA 1
ATOM 804 C C . GLU A 1 96 ? 15.371 4.035 -6.983 1.00 82.31 96 GLU A C 1
ATOM 806 O O . GLU A 1 96 ? 16.201 3.523 -6.229 1.00 82.31 96 GLU A O 1
ATOM 811 N N . THR A 1 97 ? 14.142 3.533 -7.128 1.00 78.19 97 THR A N 1
ATOM 812 C CA . THR A 1 97 ? 13.666 2.357 -6.388 1.00 78.19 97 THR A CA 1
ATOM 813 C C . THR A 1 97 ? 14.541 1.135 -6.666 1.00 78.19 97 THR A C 1
ATOM 815 O O . THR A 1 97 ? 14.885 0.390 -5.753 1.00 78.19 97 THR A O 1
ATOM 818 N N . GLY A 1 98 ? 15.016 0.974 -7.906 1.00 64.88 98 GLY A N 1
ATOM 819 C CA . GLY A 1 98 ? 15.982 -0.073 -8.242 1.00 64.88 98 GLY A CA 1
ATOM 820 C C . GLY A 1 98 ? 17.340 0.060 -7.531 1.00 64.88 98 GLY A C 1
ATOM 821 O O . GLY A 1 98 ? 18.054 -0.933 -7.397 1.00 64.88 98 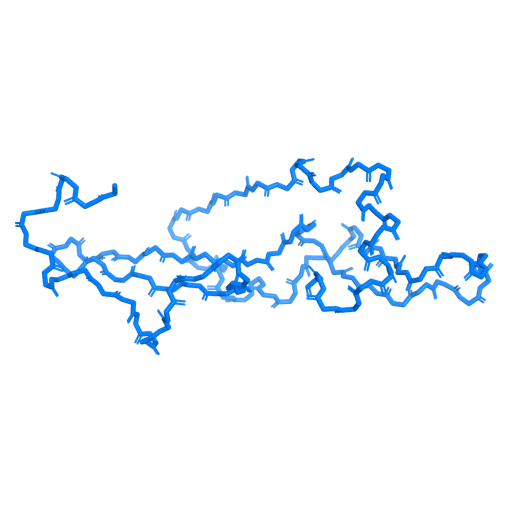GLY A O 1
ATOM 822 N N . ARG A 1 99 ? 17.727 1.256 -7.067 1.00 61.91 99 ARG A N 1
ATOM 823 C CA . ARG A 1 99 ? 18.992 1.479 -6.339 1.00 61.91 99 ARG A CA 1
ATOM 824 C C . ARG A 1 99 ? 18.866 1.215 -4.840 1.00 61.91 99 ARG A C 1
ATOM 826 O O . ARG A 1 99 ? 19.809 0.695 -4.254 1.00 61.91 99 ARG A O 1
ATOM 833 N N . ASN A 1 100 ? 17.719 1.525 -4.236 1.00 59.09 100 ASN A N 1
ATOM 834 C CA . ASN A 1 100 ? 17.489 1.369 -2.801 1.00 59.09 100 ASN A CA 1
ATOM 835 C C . ASN A 1 100 ? 16.559 0.186 -2.516 1.00 59.09 100 ASN A C 1
ATOM 837 O O . ASN A 1 100 ? 15.339 0.338 -2.494 1.00 59.09 100 ASN A O 1
ATOM 841 N N . ARG A 1 101 ? 17.132 -0.984 -2.203 1.00 53.44 101 ARG A N 1
ATOM 842 C CA . ARG A 1 101 ? 16.371 -2.207 -1.860 1.00 53.44 101 AR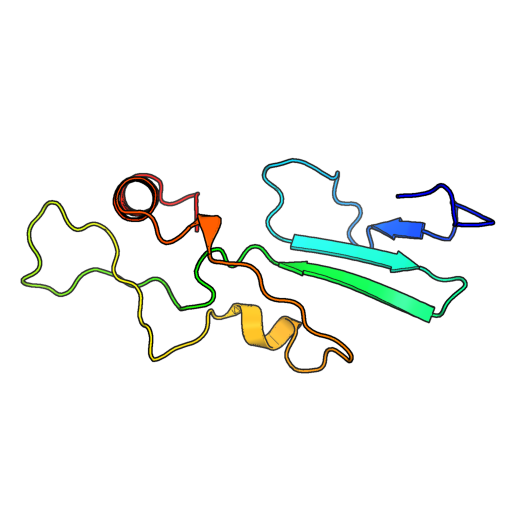G A CA 1
ATOM 843 C C . ARG A 1 101 ? 15.400 -2.046 -0.679 1.00 53.44 101 ARG A C 1
ATOM 845 O O . ARG A 1 101 ? 14.500 -2.856 -0.535 1.00 53.44 101 ARG A O 1
ATOM 852 N N . ASN A 1 102 ? 15.545 -0.984 0.115 1.00 49.28 102 ASN A N 1
ATOM 853 C CA . ASN A 1 102 ? 14.697 -0.686 1.269 1.00 49.28 102 ASN A CA 1
ATOM 854 C C . ASN A 1 102 ? 13.481 0.205 0.929 1.00 49.28 102 ASN A C 1
ATOM 856 O O . ASN A 1 102 ? 12.789 0.639 1.851 1.00 49.28 102 ASN A O 1
ATOM 860 N N . THR A 1 103 ? 13.238 0.538 -0.349 1.00 50.97 103 THR A N 1
ATOM 861 C CA . THR A 1 103 ? 12.177 1.490 -0.757 1.00 50.97 103 THR A CA 1
ATOM 862 C C . THR A 1 103 ? 10.880 0.862 -1.268 1.00 50.97 103 THR A C 1
ATOM 864 O O . THR A 1 103 ? 9.855 1.554 -1.215 1.00 50.97 103 THR A O 1
ATOM 867 N N . CYS A 1 104 ? 10.920 -0.404 -1.702 1.00 46.59 104 CYS A N 1
ATOM 868 C CA . CYS A 1 104 ? 9.737 -1.246 -1.906 1.00 46.59 104 CYS A CA 1
ATOM 869 C C . CYS A 1 104 ? 9.335 -1.832 -0.573 1.00 46.59 104 CYS A C 1
ATOM 871 O O . CYS A 1 104 ? 10.207 -2.484 0.040 1.00 46.59 104 CYS A O 1
#

Sequence (104 aa):
LMSGVEDKRFVYEVNGNKITKQIRFLNVRFDSYNFTVEFYRSVFLVLPSTPPRRAPKRVKLALRLDKIDNVNAEWVDSDVLIFNTGHWWTKTKLFETGRNRNTC

InterPro domains:
  IPR026057 Trichome birefringence-like, C-terminal domain [PF13839] (1-98)
  IPR029962 Trichome birefringence-like family [PTHR32285] (15-97)

Foldseek 3Di:
DCPPPPDCVQWDFPVNDDDDPLDQWTWIGNRVVGDIDIDGPPQQQFDKDADDPPDPPLQQIDTDPVGGHPCCVVCVPPPDDDDDNVVCPDPVNNSVCSVDVSND

Radius of gyration: 17.32 Å; chains: 1; bounding box: 41×30×44 Å

Organism: Opuntia streptacantha (NCBI:txid393608)

Secondary structure (DSSP, 8-state):
-GGG-S-GGGEEETT-----TT-SEEEEEEGGGTEEEEEE--TTSEEEEPPPTTS-TT---EEEEEEE-TTHHHHTT-SS-----GGG-SHHHHHHHTT-TT--